Protein AF-A0A8T4LHA1-F1 (afdb_monomer_lite)

Foldseek 3Di:
DDDDDDPPPPPPPPPPCPFWPDKDFDQQLVPDPVSVVVVNDDRGIDTDGHD

Structure (mmCIF, N/CA/C/O backbone):
data_AF-A0A8T4LHA1-F1
#
_entry.id   AF-A0A8T4LHA1-F1
#
loop_
_atom_site.group_PDB
_atom_site.id
_atom_site.type_symbol
_atom_site.label_atom_id
_atom_site.label_alt_id
_atom_site.label_comp_id
_atom_site.label_asym_id
_atom_site.label_entity_id
_atom_site.label_seq_id
_atom_site.pdbx_PDB_ins_code
_atom_site.Cartn_x
_atom_site.Cartn_y
_atom_site.Cartn_z
_atom_site.occupancy
_atom_site.B_iso_or_equiv
_atom_site.auth_seq_id
_atom_site.auth_comp_id
_atom_site.auth_asym_id
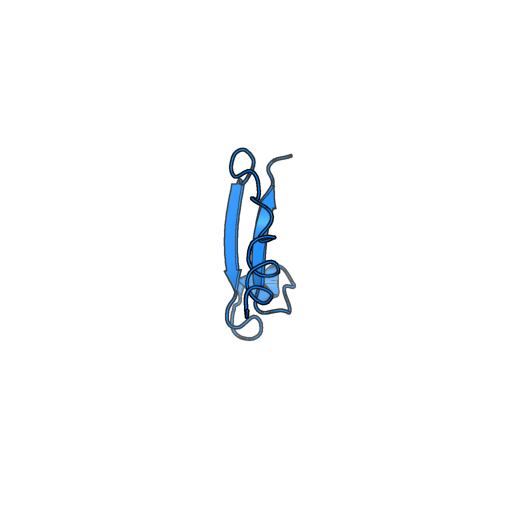_atom_site.auth_atom_id
_atom_site.pdbx_PDB_model_num
ATOM 1 N N . MET A 1 1 ? 21.000 -39.547 5.389 1.00 46.66 1 MET A N 1
ATOM 2 C CA . MET A 1 1 ? 20.426 -39.117 4.098 1.00 46.66 1 MET A CA 1
ATOM 3 C C . MET A 1 1 ? 19.342 -38.099 4.413 1.00 46.66 1 MET A C 1
ATOM 5 O O . MET A 1 1 ? 18.204 -38.479 4.640 1.00 46.66 1 MET A O 1
ATOM 9 N N . GLU A 1 2 ? 19.712 -36.828 4.540 1.00 45.75 2 GLU A N 1
ATOM 10 C CA . GLU A 1 2 ? 18.781 -35.729 4.825 1.00 45.75 2 GLU A CA 1
ATOM 11 C C . GLU A 1 2 ? 19.125 -34.553 3.912 1.00 45.75 2 GLU A C 1
ATOM 13 O O . GLU A 1 2 ? 19.836 -33.633 4.292 1.00 45.75 2 GLU A O 1
ATOM 18 N N . GLU A 1 3 ? 18.621 -34.585 2.683 1.00 49.28 3 GLU A N 1
ATOM 19 C CA . GLU A 1 3 ? 18.695 -33.449 1.764 1.00 49.28 3 GLU A CA 1
ATOM 20 C C . GLU A 1 3 ? 17.319 -33.251 1.137 1.00 49.28 3 GLU A C 1
ATOM 22 O O . GLU A 1 3 ? 17.056 -33.677 0.022 1.00 49.28 3 GLU A O 1
ATOM 27 N N . ASN A 1 4 ? 16.377 -32.683 1.896 1.00 51.66 4 ASN A N 1
ATOM 28 C CA . ASN A 1 4 ? 15.058 -32.350 1.346 1.00 51.66 4 ASN A CA 1
ATOM 29 C C . ASN A 1 4 ? 14.363 -31.188 2.072 1.00 51.66 4 ASN A C 1
ATOM 31 O O . ASN A 1 4 ? 13.162 -31.221 2.336 1.00 51.66 4 ASN A O 1
ATOM 35 N N . LYS A 1 5 ? 15.109 -30.130 2.425 1.00 49.97 5 LYS A N 1
ATOM 36 C CA . LYS A 1 5 ? 14.523 -28.953 3.101 1.00 49.97 5 LYS A CA 1
ATOM 37 C C . LYS A 1 5 ? 15.001 -27.575 2.635 1.00 49.97 5 LYS A C 1
ATOM 39 O O . LYS A 1 5 ? 14.677 -26.588 3.287 1.00 49.97 5 LYS A O 1
ATOM 44 N N . ILE A 1 6 ? 15.712 -27.466 1.510 1.00 48.75 6 ILE A N 1
ATOM 45 C CA . ILE A 1 6 ? 16.265 -26.169 1.058 1.00 48.75 6 ILE A CA 1
ATOM 46 C C . ILE A 1 6 ? 15.523 -25.587 -0.164 1.00 48.75 6 ILE A C 1
ATOM 48 O O . ILE A 1 6 ? 15.554 -24.384 -0.395 1.00 48.75 6 ILE A O 1
ATOM 52 N N . SER A 1 7 ? 14.729 -26.379 -0.888 1.00 51.25 7 SER A N 1
ATOM 53 C CA . SER A 1 7 ? 14.250 -25.984 -2.226 1.00 51.25 7 SER A CA 1
ATOM 54 C C . SER A 1 7 ? 13.007 -25.066 -2.276 1.00 51.25 7 SER A C 1
ATOM 56 O O . SER A 1 7 ? 12.505 -24.772 -3.351 1.00 51.25 7 SER A O 1
ATOM 58 N N . LYS A 1 8 ? 12.491 -24.565 -1.141 1.00 48.44 8 LYS A N 1
ATOM 59 C CA . LYS A 1 8 ? 11.335 -23.630 -1.128 1.00 48.44 8 LYS A CA 1
ATOM 60 C C . LYS A 1 8 ? 11.691 -22.158 -0.899 1.00 48.44 8 LYS A C 1
ATOM 62 O O . LYS A 1 8 ? 10.803 -21.314 -0.951 1.00 48.44 8 LYS A O 1
ATOM 67 N N . LYS A 1 9 ? 12.961 -21.834 -0.628 1.00 46.41 9 LYS A N 1
ATOM 68 C CA . LYS A 1 9 ? 13.391 -20.456 -0.314 1.00 46.41 9 LYS A CA 1
ATOM 69 C C . LYS A 1 9 ? 13.899 -19.658 -1.521 1.00 46.41 9 LYS A C 1
ATOM 71 O O . LYS A 1 9 ? 14.078 -18.452 -1.392 1.00 46.41 9 LYS A O 1
ATOM 76 N N . GLU A 1 10 ? 14.100 -20.298 -2.673 1.00 45.91 10 GLU A N 1
ATOM 77 C CA . GLU A 1 10 ? 14.730 -19.675 -3.851 1.00 45.91 10 GLU A CA 1
ATOM 78 C C . GLU A 1 10 ? 13.752 -19.186 -4.931 1.00 45.91 10 GLU A C 1
ATOM 80 O O . GLU A 1 10 ? 14.173 -18.538 -5.884 1.00 45.91 10 GLU A O 1
ATOM 85 N N . GLU A 1 11 ? 12.438 -19.367 -4.763 1.00 46.34 11 GLU A N 1
ATOM 86 C CA . GLU A 1 11 ? 11.432 -18.713 -5.619 1.00 46.34 11 GLU A CA 1
ATOM 87 C C . GLU A 1 11 ? 11.070 -17.294 -5.140 1.00 46.34 11 GLU A C 1
ATOM 89 O O . GLU A 1 11 ? 9.957 -16.800 -5.339 1.00 46.34 11 GLU A O 1
ATOM 94 N N . LEU A 1 12 ? 12.033 -16.571 -4.561 1.00 49.09 12 LEU A N 1
ATOM 95 C CA . LEU A 1 12 ? 12.017 -15.112 -4.635 1.00 49.09 12 LEU A CA 1
ATOM 96 C C . LEU A 1 12 ? 12.234 -14.758 -6.107 1.00 49.09 12 LEU A C 1
ATOM 98 O O . LEU A 1 12 ? 13.360 -14.534 -6.548 1.00 49.09 12 LEU A O 1
ATOM 102 N N . LYS A 1 13 ? 11.135 -14.801 -6.876 1.00 51.94 13 LYS A N 1
ATOM 103 C CA . LYS A 1 13 ? 11.038 -14.377 -8.273 1.00 51.94 13 LYS A CA 1
ATOM 104 C C . LYS A 1 13 ? 11.933 -13.161 -8.446 1.00 51.94 13 LYS A C 1
ATOM 106 O O . LYS A 1 13 ? 11.626 -12.105 -7.898 1.00 51.94 13 LYS A O 1
ATOM 111 N N . LYS A 1 14 ? 13.037 -13.324 -9.181 1.00 52.22 14 LYS A N 1
AT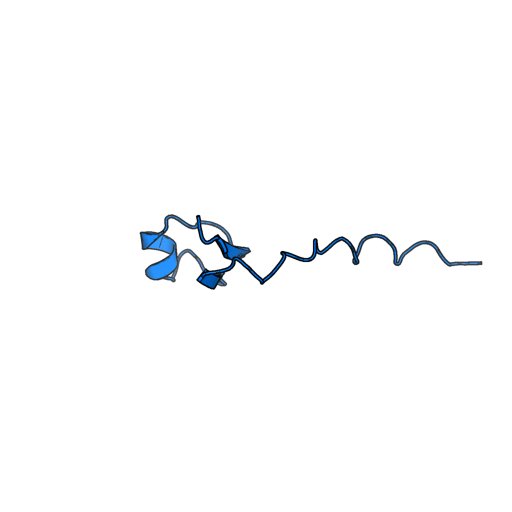OM 112 C CA . LYS A 1 14 ? 13.887 -12.222 -9.632 1.00 52.22 14 LYS A CA 1
ATOM 113 C C . LYS A 1 14 ? 12.978 -11.230 -10.351 1.00 52.22 14 LYS A C 1
ATOM 115 O O . LYS A 1 14 ? 12.622 -11.430 -11.513 1.00 52.22 14 LYS A O 1
ATOM 120 N N . ILE A 1 15 ? 12.527 -10.204 -9.637 1.00 57.12 15 ILE A N 1
ATOM 121 C CA . ILE A 1 15 ? 11.843 -9.071 -10.239 1.00 57.12 15 ILE A CA 1
ATOM 122 C C . ILE A 1 15 ? 12.904 -8.469 -11.154 1.00 57.12 15 ILE A C 1
ATOM 124 O O . ILE A 1 15 ? 13.931 -8.015 -10.658 1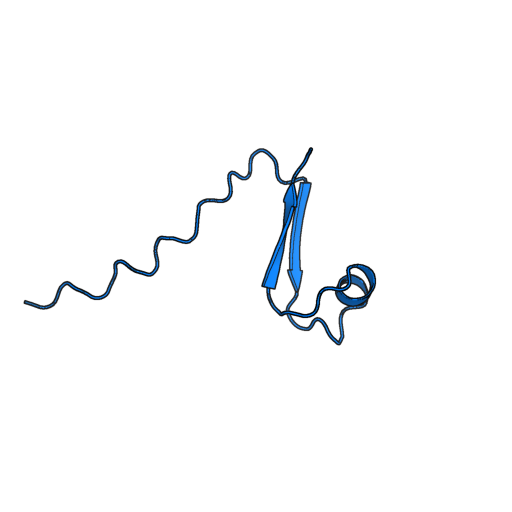.00 57.12 15 ILE A O 1
ATOM 128 N N . HIS A 1 16 ? 12.713 -8.562 -12.473 1.00 56.75 16 HIS A N 1
ATOM 129 C CA . HIS A 1 16 ? 13.596 -7.894 -13.427 1.00 56.75 16 HIS A CA 1
ATOM 130 C C . HIS A 1 16 ? 13.600 -6.406 -13.063 1.00 56.75 16 HIS A C 1
ATOM 132 O O . HIS A 1 16 ? 12.576 -5.727 -13.185 1.00 56.75 16 HIS A O 1
ATOM 138 N N . LEU A 1 17 ? 14.727 -5.949 -12.511 1.00 59.66 17 LEU A N 1
ATOM 139 C CA . LEU A 1 17 ? 14.907 -4.602 -11.965 1.00 59.66 17 LEU A CA 1
ATOM 140 C C . LEU A 1 17 ? 14.854 -3.536 -13.064 1.00 59.66 17 LEU A C 1
ATOM 142 O O . LEU A 1 17 ? 14.603 -2.371 -12.770 1.00 59.66 17 LEU A O 1
ATOM 146 N N . ASP A 1 18 ? 15.027 -3.957 -14.315 1.00 62.47 18 ASP A N 1
ATOM 147 C CA . ASP A 1 18 ? 15.234 -3.097 -15.478 1.00 62.47 18 ASP A CA 1
ATOM 148 C C . ASP A 1 18 ? 14.062 -2.137 -15.747 1.00 62.47 18 ASP A C 1
ATOM 150 O O . ASP A 1 18 ? 14.265 -1.077 -16.327 1.00 62.47 18 ASP A O 1
ATOM 154 N N . ASN A 1 19 ? 12.856 -2.441 -15.244 1.00 66.88 19 ASN A N 1
ATOM 155 C CA . ASN A 1 19 ? 11.658 -1.607 -15.414 1.00 66.88 19 ASN A CA 1
ATOM 156 C C . ASN A 1 19 ? 11.062 -1.097 -14.090 1.00 66.88 19 ASN A C 1
ATOM 158 O O . ASN A 1 19 ? 9.878 -0.763 -14.037 1.00 66.88 19 ASN A O 1
ATOM 162 N N . ILE A 1 20 ? 11.823 -1.054 -12.994 1.00 73.44 20 ILE A N 1
ATOM 163 C CA . ILE A 1 20 ? 11.322 -0.532 -11.712 1.00 73.44 20 ILE A CA 1
ATOM 164 C C . ILE A 1 20 ? 11.581 0.972 -11.624 1.00 73.44 20 ILE A C 1
ATOM 166 O O . ILE A 1 20 ? 12.717 1.427 -11.687 1.00 73.44 20 ILE A O 1
ATOM 170 N N . ARG A 1 21 ? 10.524 1.762 -11.418 1.00 80.12 21 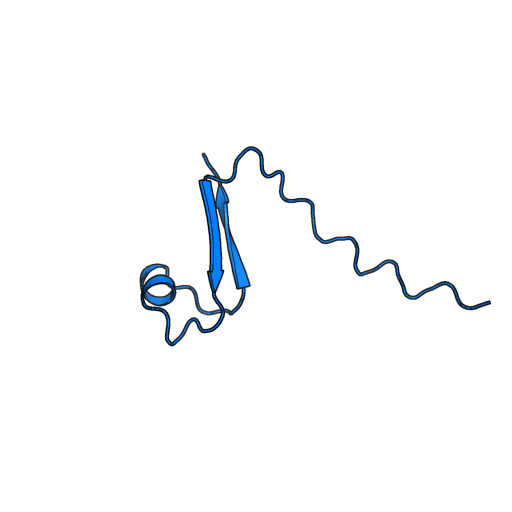ARG A N 1
ATOM 171 C CA . ARG A 1 21 ? 10.640 3.209 -11.169 1.00 80.12 21 ARG A CA 1
ATOM 172 C C . ARG A 1 21 ? 10.902 3.534 -9.701 1.00 80.12 21 ARG A C 1
ATOM 174 O O . ARG A 1 21 ? 11.529 4.541 -9.395 1.00 80.12 21 ARG A O 1
ATOM 181 N N . GLY A 1 22 ? 10.401 2.696 -8.799 1.00 82.25 22 GLY A N 1
ATOM 182 C CA . GLY A 1 22 ? 10.544 2.888 -7.363 1.00 82.25 22 GLY A CA 1
ATOM 183 C C . GLY A 1 22 ? 10.195 1.627 -6.587 1.00 82.25 22 GLY A C 1
ATOM 184 O O . GLY A 1 22 ? 9.298 0.870 -6.970 1.00 82.25 22 GLY A O 1
ATOM 185 N N . ARG A 1 23 ? 10.924 1.419 -5.492 1.00 87.00 23 ARG A N 1
ATOM 186 C CA . ARG A 1 23 ? 10.749 0.320 -4.544 1.00 87.00 23 ARG A CA 1
ATOM 187 C C . ARG A 1 23 ? 10.537 0.917 -3.163 1.00 87.00 23 ARG A C 1
ATOM 189 O O . ARG A 1 23 ? 11.336 1.743 -2.729 1.00 87.00 23 ARG A O 1
ATOM 196 N N . VAL A 1 24 ? 9.478 0.497 -2.482 1.00 88.44 24 VAL A N 1
ATOM 197 C CA . VAL A 1 24 ? 9.178 0.942 -1.120 1.00 88.44 24 VAL A CA 1
ATOM 198 C C . VAL A 1 24 ? 8.856 -0.264 -0.256 1.00 88.44 24 VAL A C 1
ATOM 200 O O . VAL A 1 24 ? 8.093 -1.140 -0.652 1.00 88.44 24 VAL A O 1
ATOM 203 N N . ILE A 1 25 ? 9.432 -0.295 0.940 1.00 91.62 25 ILE A N 1
ATOM 204 C CA . ILE A 1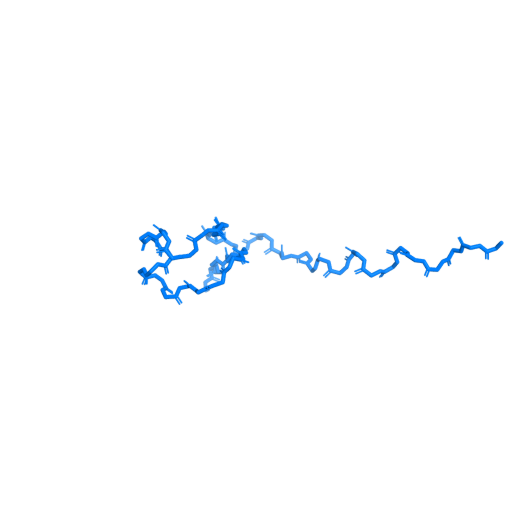 25 ? 9.124 -1.298 1.956 1.00 91.62 25 ILE A CA 1
ATOM 205 C C . ILE A 1 25 ? 8.300 -0.606 3.036 1.00 91.62 25 ILE A C 1
ATOM 207 O O . ILE A 1 25 ? 8.761 0.356 3.650 1.00 91.62 25 ILE A O 1
ATOM 211 N N . ILE A 1 26 ? 7.079 -1.088 3.261 1.00 92.81 26 ILE A N 1
ATOM 212 C CA . ILE A 1 26 ? 6.201 -0.576 4.314 1.00 92.81 26 ILE A CA 1
ATOM 213 C C . ILE A 1 26 ? 6.268 -1.530 5.500 1.00 92.81 26 ILE A C 1
ATOM 215 O O . ILE A 1 26 ? 5.898 -2.694 5.375 1.00 92.81 26 ILE A O 1
ATOM 219 N N . PHE A 1 27 ? 6.730 -1.037 6.650 1.00 92.81 27 PHE A N 1
AT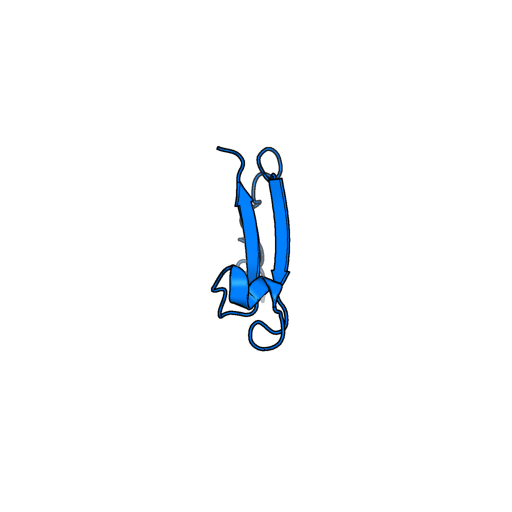OM 220 C CA . PHE A 1 27 ? 6.810 -1.824 7.886 1.00 92.81 27 PHE A CA 1
ATOM 221 C C . PHE A 1 27 ? 5.533 -1.744 8.724 1.00 92.81 27 PHE A C 1
ATOM 223 O O . PHE A 1 27 ? 5.068 -2.769 9.213 1.00 92.81 27 PHE A O 1
ATOM 230 N N . ASP A 1 28 ? 4.974 -0.541 8.865 1.00 94.12 28 ASP A N 1
ATOM 231 C CA . ASP A 1 28 ? 3.763 -0.265 9.641 1.00 94.12 28 ASP A CA 1
ATOM 232 C C . ASP A 1 28 ? 2.809 0.599 8.790 1.00 94.12 28 ASP A C 1
ATOM 234 O O . ASP A 1 28 ? 2.944 1.830 8.746 1.00 94.12 28 ASP A O 1
ATOM 238 N N . PRO A 1 29 ? 1.890 -0.036 8.039 1.00 92.69 29 PRO A N 1
ATOM 239 C CA . PRO A 1 29 ? 0.959 0.670 7.161 1.00 92.69 29 PRO A CA 1
ATOM 240 C C . PRO A 1 29 ? 0.027 1.632 7.909 1.00 92.69 29 PRO A C 1
ATOM 242 O O . PRO A 1 29 ? -0.346 2.673 7.374 1.00 92.69 29 PRO A O 1
ATOM 245 N N . GLU A 1 30 ? -0.317 1.325 9.162 1.00 94.56 30 GLU A N 1
ATOM 246 C CA . GLU A 1 30 ? -1.252 2.125 9.961 1.00 94.56 30 GLU A CA 1
ATOM 247 C C . GLU A 1 30 ? -0.634 3.434 10.457 1.00 94.56 30 GLU A C 1
ATOM 249 O O . GLU A 1 30 ? -1.345 4.417 10.689 1.00 94.56 30 GLU A O 1
ATOM 254 N N . LYS A 1 31 ? 0.694 3.488 10.583 1.00 96.06 31 LYS A N 1
ATOM 255 C CA . LYS A 1 31 ? 1.420 4.702 10.986 1.00 96.06 31 LYS A CA 1
ATOM 256 C C . LYS A 1 31 ? 2.006 5.487 9.819 1.00 96.06 31 LYS A C 1
ATOM 258 O O . LYS A 1 31 ? 2.286 6.671 9.972 1.00 96.06 31 LYS A O 1
ATOM 263 N N . SER A 1 32 ? 2.176 4.869 8.654 1.00 93.31 32 SER A N 1
ATOM 264 C CA . SER A 1 32 ? 2.762 5.527 7.486 1.00 93.31 32 SER A CA 1
ATOM 265 C C . SER A 1 32 ? 1.719 6.337 6.710 1.00 93.31 32 SER A C 1
ATOM 267 O O . SER A 1 32 ? 0.814 5.781 6.091 1.00 93.31 32 SER A O 1
ATOM 269 N N . GLU A 1 33 ? 1.870 7.662 6.679 1.00 93.50 33 GLU A N 1
ATOM 270 C CA . GLU A 1 33 ? 1.045 8.539 5.834 1.00 93.50 33 GLU A CA 1
ATOM 271 C C . GLU A 1 33 ? 1.180 8.183 4.345 1.00 93.50 33 GLU A C 1
ATOM 273 O O . GLU A 1 33 ? 0.194 8.134 3.614 1.00 93.50 33 GLU A O 1
ATOM 278 N N . PHE A 1 34 ? 2.386 7.809 3.917 1.00 90.00 34 PHE A N 1
ATOM 279 C CA . PHE A 1 34 ? 2.638 7.301 2.572 1.00 90.00 34 PHE A CA 1
ATOM 280 C C . PHE A 1 34 ? 1.816 6.039 2.265 1.00 90.00 34 PHE A C 1
ATOM 282 O O . PHE A 1 34 ? 1.169 5.960 1.219 1.00 90.00 34 PHE A O 1
ATOM 289 N N . ALA A 1 35 ? 1.788 5.069 3.188 1.00 91.69 35 ALA A N 1
ATOM 290 C CA . ALA A 1 35 ? 0.982 3.860 3.030 1.00 91.69 35 ALA A CA 1
ATOM 291 C C . ALA A 1 35 ? -0.519 4.176 2.983 1.00 91.69 35 ALA A C 1
ATOM 293 O O . ALA A 1 35 ? -1.219 3.649 2.120 1.00 91.69 35 ALA A O 1
ATOM 294 N N . LYS A 1 36 ? -1.005 5.085 3.840 1.00 94.12 36 LYS A N 1
ATOM 295 C CA . LYS A 1 36 ? -2.406 5.539 3.841 1.00 94.12 36 LYS A CA 1
ATOM 296 C C . LYS A 1 36 ? -2.800 6.185 2.518 1.00 94.12 36 LYS A C 1
ATOM 298 O O . LYS A 1 36 ? -3.827 5.818 1.947 1.00 94.12 36 LYS A O 1
ATOM 303 N N . ASN A 1 37 ? -1.961 7.079 2.000 1.00 94.31 37 ASN A N 1
ATOM 304 C CA . ASN A 1 37 ? -2.199 7.774 0.734 1.00 94.31 37 ASN A CA 1
ATOM 305 C C . ASN A 1 37 ? -2.278 6.798 -0.446 1.00 94.31 37 ASN A C 1
ATOM 307 O O . ASN A 1 37 ? -3.119 6.952 -1.330 1.00 94.31 37 ASN A O 1
ATOM 311 N N . LEU A 1 38 ? -1.456 5.748 -0.426 1.00 89.50 38 LEU A N 1
ATOM 312 C CA . LEU A 1 38 ? -1.472 4.679 -1.426 1.00 89.50 38 LEU A CA 1
ATOM 313 C C . LEU A 1 38 ? -2.453 3.538 -1.104 1.00 89.50 38 LEU A C 1
ATOM 315 O O . LEU A 1 38 ? -2.519 2.562 -1.850 1.00 89.50 38 LEU A O 1
ATOM 319 N N . LYS A 1 39 ? -3.233 3.657 -0.021 1.00 93.12 39 LYS A N 1
ATOM 320 C CA . LYS A 1 39 ? -4.186 2.647 0.472 1.00 93.12 39 LYS A CA 1
ATOM 321 C C . LYS A 1 39 ? -3.557 1.263 0.688 1.00 93.12 39 LYS A C 1
ATOM 323 O O . LYS A 1 39 ? -4.223 0.239 0.526 1.00 93.12 39 LYS A O 1
ATOM 328 N N . LEU A 1 40 ? -2.283 1.230 1.066 1.00 90.62 40 LEU A N 1
ATOM 329 C CA . LEU A 1 40 ? -1.547 0.011 1.385 1.00 90.62 40 LEU A CA 1
ATOM 330 C C . LEU A 1 40 ? -1.894 -0.412 2.811 1.00 90.62 40 LEU A C 1
ATOM 332 O O . LEU A 1 40 ? -1.825 0.398 3.732 1.00 90.62 40 LEU A O 1
ATOM 336 N N . LYS A 1 41 ? -2.285 -1.675 2.988 1.00 92.12 41 LYS A N 1
ATOM 337 C CA . LYS A 1 41 ? -2.772 -2.202 4.277 1.00 92.12 41 LYS A CA 1
ATOM 338 C C . LYS A 1 41 ? -1.849 -3.233 4.903 1.00 92.12 41 LYS A C 1
ATOM 340 O O . LYS A 1 41 ? -1.994 -3.550 6.076 1.00 92.12 41 LYS A O 1
ATOM 345 N N . GLU A 1 42 ? -0.903 -3.749 4.131 1.00 92.06 42 GLU A N 1
ATOM 346 C CA . GLU A 1 42 ? -0.060 -4.857 4.554 1.00 92.06 42 GLU A CA 1
ATOM 347 C C . GLU A 1 42 ? 1.401 -4.441 4.620 1.00 92.06 42 GLU A C 1
ATOM 349 O O . GLU A 1 42 ? 1.892 -3.662 3.792 1.00 92.06 42 GLU A O 1
ATOM 354 N N . ARG A 1 43 ? 2.095 -5.005 5.612 1.00 93.25 43 ARG A N 1
ATOM 355 C CA . ARG A 1 43 ? 3.548 -4.952 5.705 1.00 93.25 43 ARG A CA 1
ATOM 356 C C . ARG A 1 43 ? 4.131 -5.781 4.567 1.00 93.25 43 ARG A C 1
ATOM 358 O O . ARG A 1 43 ? 4.170 -7.006 4.643 1.00 93.25 43 ARG A O 1
ATOM 365 N N . ALA A 1 44 ? 4.587 -5.104 3.525 1.00 91.81 44 ALA A N 1
ATOM 366 C CA . ALA A 1 44 ? 5.113 -5.743 2.334 1.00 91.81 44 ALA A CA 1
ATOM 367 C C . ALA A 1 44 ? 6.085 -4.823 1.593 1.00 91.81 44 ALA A C 1
ATOM 369 O O . ALA A 1 44 ? 6.223 -3.627 1.877 1.00 91.81 44 ALA A O 1
ATOM 370 N N . GLU A 1 45 ? 6.762 -5.422 0.625 1.00 89.44 45 GLU A N 1
ATOM 371 C CA . GLU A 1 45 ? 7.523 -4.711 -0.384 1.00 89.44 45 GLU A CA 1
ATOM 372 C C . GLU A 1 45 ? 6.621 -4.402 -1.581 1.00 89.44 45 GLU A C 1
ATOM 374 O O . GLU A 1 45 ? 5.992 -5.295 -2.147 1.00 89.44 45 GLU A O 1
ATOM 379 N N . TYR A 1 46 ? 6.595 -3.135 -1.984 1.00 88.56 46 TYR A N 1
ATOM 380 C CA . TYR A 1 46 ? 5.836 -2.646 -3.124 1.00 88.56 46 TYR A CA 1
ATOM 381 C C . TYR A 1 46 ? 6.788 -2.114 -4.191 1.00 88.56 46 TYR A C 1
ATOM 383 O O . TYR A 1 46 ? 7.772 -1.427 -3.900 1.00 88.56 46 TYR A O 1
ATOM 391 N N . VAL A 1 47 ? 6.473 -2.421 -5.447 1.00 87.50 47 VAL A N 1
ATOM 392 C CA . VAL A 1 47 ? 7.298 -2.075 -6.604 1.00 87.50 47 VAL A CA 1
ATOM 393 C C . VAL A 1 47 ? 6.422 -1.410 -7.654 1.00 87.50 47 VAL A C 1
ATOM 395 O O . VAL A 1 47 ? 5.419 -1.980 -8.084 1.00 87.50 47 VAL A O 1
ATOM 398 N N . GLN A 1 48 ? 6.814 -0.218 -8.101 1.00 81.69 48 GLN A N 1
ATOM 399 C CA . GLN A 1 48 ? 6.173 0.445 -9.231 1.00 81.69 48 GLN A CA 1
ATOM 400 C C . GLN A 1 48 ? 6.933 0.127 -10.520 1.00 81.69 48 GLN A C 1
ATOM 402 O O . GLN A 1 48 ? 8.111 0.462 -10.648 1.00 81.69 48 GLN A O 1
ATOM 407 N N . LYS A 1 49 ? 6.248 -0.488 -11.488 1.00 76.69 49 LYS A N 1
ATOM 408 C CA . LYS A 1 49 ? 6.797 -0.742 -12.826 1.00 76.69 49 LYS A CA 1
ATOM 409 C C . LYS A 1 49 ? 6.636 0.491 -13.721 1.00 76.69 49 LYS A C 1
ATOM 411 O O . LYS A 1 49 ? 5.607 1.166 -13.652 1.00 76.69 49 LYS A O 1
ATOM 416 N N . GLN A 1 50 ? 7.637 0.785 -14.547 1.00 70.81 50 GLN A N 1
ATOM 417 C CA . GLN A 1 50 ? 7.491 1.685 -15.690 1.00 70.81 50 GLN A CA 1
ATOM 418 C C . GLN A 1 50 ? 6.559 1.013 -16.711 1.00 70.81 50 GLN A C 1
ATOM 420 O O . GLN A 1 50 ? 6.637 -0.203 -16.902 1.00 70.81 50 GLN A O 1
ATOM 425 N N . LYS A 1 51 ? 5.606 1.783 -17.248 1.00 64.62 51 LYS A N 1
ATOM 426 C CA . LYS A 1 51 ? 4.701 1.330 -18.312 1.00 64.62 51 LYS A CA 1
ATOM 427 C C . LYS A 1 51 ? 5.418 1.338 -19.649 1.00 64.62 51 LYS A C 1
ATOM 429 O O . LYS A 1 51 ? 6.226 2.273 -19.837 1.00 64.62 51 LYS A O 1
#

pLDDT: mean 74.73, std 18.9, range [45.75, 96.06]

Radius of gyration: 15.84 Å; chains: 1; bounding box: 25×48×29 Å

Secondary structure (DSSP, 8-state):
----SSTTS-------GGGEEEEEEES-TTT-HHHHHTT--SSEEEEEEP-

Sequence (51 aa):
MEENKISKKEELKKIHLDNIRGRVIIFDPEKSEFAKNLKLKERAEYVQKQK